Protein AF-A0A9E2Z3X5-F1 (afdb_monomer_lite)

Sequence (100 aa):
MDVGAKGIAKLEATSSRQSMRAFLSALANAGDFATIPDMVSLDYELAACLAEADSGPALQFQSVKGHADGFAMPVVGNLLNSLSRIALGMGSTTRETQAA

Secondary structure (DSSP, 8-state):
--HHHHHHHHHHHHHHHT-HHHHHHHHHHTT-EEEEEEEEETTTHHHHHHHHHTTS-EEEEEEEE--TTS----EEE-SSSSHHHHHHHTTS-HHHHHT-

Radius of gyration: 17.19 Å; chains: 1; bounding box: 43×42×36 Å

pLDDT: mean 86.15, std 15.68, range [42.38, 98.19]

Foldseek 3Di:
DCPPVVVVVVVVVVCLLPDPVNLQVVLVVVVQEDEDADEAEPPCRVVVVQVVCQQGHWYWYQHYPDDPVPDGDIDIDPQPNDLQSVQVNNVHGSVVSVVD

Structure (mmCIF, N/CA/C/O backbone):
data_AF-A0A9E2Z3X5-F1
#
_entry.id   AF-A0A9E2Z3X5-F1
#
loop_
_atom_site.group_PDB
_atom_site.id
_atom_site.type_symbol
_atom_site.label_atom_id
_atom_site.label_alt_id
_atom_site.label_comp_id
_atom_site.label_asym_id
_atom_site.label_entity_id
_atom_site.label_seq_id
_atom_site.pdbx_PDB_ins_code
_atom_site.Cartn_x
_atom_site.Cartn_y
_atom_site.Cartn_z
_atom_site.occupancy
_atom_site.B_iso_or_equiv
_atom_site.auth_seq_id
_atom_site.auth_comp_id
_atom_site.auth_asym_id
_atom_site.auth_atom_id
_atom_site.pdbx_PDB_model_num
ATOM 1 N N . MET A 1 1 ? -31.102 31.482 13.115 1.00 42.38 1 MET A N 1
ATOM 2 C CA . MET A 1 1 ? -30.522 31.238 11.779 1.00 42.38 1 MET A CA 1
ATOM 3 C C . MET A 1 1 ? -29.244 30.442 11.991 1.00 42.38 1 MET A C 1
ATOM 5 O O . MET A 1 1 ? -28.245 31.038 12.342 1.00 42.38 1 MET A O 1
ATOM 9 N N . ASP A 1 2 ? -29.304 29.112 11.891 1.00 53.56 2 ASP A N 1
ATOM 10 C CA . ASP A 1 2 ? -28.160 28.209 12.163 1.00 53.56 2 ASP A CA 1
ATOM 11 C C . ASP A 1 2 ? -28.108 27.050 11.141 1.00 53.56 2 ASP A C 1
ATOM 13 O O . ASP A 1 2 ? -27.658 25.941 11.403 1.00 53.56 2 ASP A O 1
ATOM 17 N N . VAL A 1 3 ? -28.665 27.283 9.949 1.00 52.78 3 VAL A N 1
ATOM 18 C CA . VAL A 1 3 ? -28.787 26.255 8.900 1.00 52.78 3 VAL A CA 1
ATOM 19 C C . VAL A 1 3 ? -27.499 26.162 8.065 1.00 52.78 3 VAL A C 1
ATOM 21 O O . VAL A 1 3 ? -27.186 25.102 7.533 1.00 52.78 3 VAL A O 1
ATOM 24 N N . GLY A 1 4 ? -26.699 27.237 8.019 1.00 47.81 4 GLY A N 1
ATOM 25 C CA . GLY A 1 4 ? -25.450 27.299 7.252 1.00 47.81 4 GLY A CA 1
ATOM 26 C C . GLY A 1 4 ? -24.316 26.462 7.851 1.00 47.81 4 GLY A C 1
ATOM 27 O O . GLY A 1 4 ? -23.758 25.616 7.161 1.00 47.81 4 GLY A O 1
ATOM 28 N N . ALA A 1 5 ? -24.019 26.626 9.145 1.00 50.66 5 ALA A N 1
ATOM 29 C CA . ALA A 1 5 ? -22.875 25.984 9.808 1.00 50.66 5 ALA A CA 1
ATOM 30 C C . ALA A 1 5 ? -22.953 24.445 9.832 1.00 50.66 5 ALA A C 1
ATOM 32 O O . ALA A 1 5 ? -21.944 23.755 9.680 1.00 50.66 5 ALA A O 1
ATOM 33 N N . LYS A 1 6 ? -24.164 23.886 9.948 1.00 50.41 6 LYS A N 1
ATOM 34 C CA . LYS A 1 6 ? -24.373 22.430 9.911 1.00 50.41 6 LYS A CA 1
ATOM 35 C C . LYS A 1 6 ? -24.217 21.837 8.507 1.00 50.41 6 LYS A C 1
ATOM 37 O O . LYS A 1 6 ? -23.808 20.685 8.388 1.00 50.41 6 LYS A O 1
ATOM 42 N N . GLY A 1 7 ? -24.512 22.605 7.454 1.00 50.31 7 GLY A N 1
ATOM 43 C CA . GLY A 1 7 ? -24.367 22.170 6.060 1.00 50.31 7 GLY A CA 1
ATOM 44 C C . GLY A 1 7 ? -22.904 22.010 5.645 1.00 50.31 7 GLY A C 1
ATOM 45 O O . GLY A 1 7 ? -22.527 20.964 5.122 1.00 50.31 7 GLY A O 1
ATOM 46 N N . ILE A 1 8 ? -22.069 23.001 5.963 1.00 57.41 8 ILE A N 1
ATOM 47 C CA . ILE A 1 8 ? -20.620 22.968 5.698 1.00 57.41 8 ILE A CA 1
ATOM 48 C C . ILE A 1 8 ? -19.911 21.884 6.515 1.00 57.41 8 ILE A C 1
ATOM 50 O O . ILE A 1 8 ? -19.169 21.094 5.944 1.00 57.41 8 ILE A O 1
ATOM 54 N N . ALA A 1 9 ? -20.204 21.746 7.812 1.00 56.34 9 ALA A N 1
ATOM 55 C CA . ALA A 1 9 ? -19.614 20.679 8.627 1.00 56.34 9 ALA A CA 1
ATOM 56 C C . ALA A 1 9 ? -19.985 19.268 8.126 1.00 56.34 9 ALA A C 1
ATOM 58 O O . ALA A 1 9 ? -19.169 18.348 8.169 1.00 56.34 9 ALA A O 1
ATOM 59 N N . LYS A 1 10 ? -21.211 19.089 7.614 1.00 49.69 10 LYS A N 1
ATOM 60 C CA . LYS A 1 10 ? -21.656 17.823 7.018 1.00 49.69 10 LYS A CA 1
ATOM 61 C C . LYS A 1 10 ? -20.974 17.549 5.675 1.00 49.69 10 LYS A C 1
ATOM 63 O O . LYS A 1 10 ? -20.617 16.403 5.421 1.00 49.69 10 LYS A O 1
ATOM 68 N N . LEU A 1 11 ? -20.766 18.567 4.841 1.00 53.38 11 LEU A N 1
ATOM 69 C CA . LEU A 1 11 ? -20.025 18.452 3.579 1.00 53.38 11 LEU A CA 1
ATOM 70 C C . LEU A 1 11 ? -18.544 18.123 3.815 1.00 53.38 11 LEU A C 1
ATOM 72 O O . LEU A 1 11 ? -18.039 17.196 3.193 1.00 53.38 11 LEU A O 1
ATOM 76 N N . GLU A 1 12 ? -17.889 18.781 4.773 1.00 55.50 12 GLU A N 1
ATOM 77 C CA . GLU A 1 12 ? -16.501 18.499 5.174 1.00 55.50 12 GLU A CA 1
ATOM 78 C C . GLU A 1 12 ? -16.346 17.081 5.754 1.00 55.50 12 GLU A C 1
ATOM 80 O O . GLU A 1 12 ? -15.445 16.336 5.371 1.00 55.50 12 GLU A O 1
ATOM 85 N N . ALA A 1 13 ? -17.272 16.649 6.618 1.00 52.09 13 ALA A N 1
ATOM 86 C CA . ALA A 1 13 ? -17.264 15.297 7.184 1.00 52.09 13 ALA A CA 1
ATOM 87 C C . ALA A 1 13 ? -17.608 14.200 6.156 1.00 52.09 13 ALA A C 1
ATOM 89 O O . ALA A 1 13 ? -17.170 13.060 6.300 1.00 52.09 13 ALA A O 1
ATOM 90 N N . THR A 1 14 ? -18.398 14.513 5.124 1.00 51.31 14 THR A N 1
ATOM 91 C CA . THR A 1 14 ? -18.695 13.572 4.027 1.00 51.31 14 THR A CA 1
ATOM 92 C C . THR A 1 14 ? -17.527 13.515 3.042 1.00 51.31 14 THR A C 1
ATOM 94 O O . THR A 1 14 ? -17.142 12.429 2.620 1.00 51.31 14 THR A O 1
ATOM 97 N N . SER A 1 15 ? -16.901 14.664 2.763 1.00 58.12 15 SER A N 1
ATOM 98 C CA . SER A 1 15 ? -15.657 14.784 1.996 1.00 58.12 15 SER A CA 1
ATOM 99 C C . SER A 1 15 ? -14.523 13.995 2.650 1.00 58.12 15 SER A C 1
ATOM 101 O O . SER A 1 15 ? -13.784 13.316 1.950 1.00 58.12 15 SER A O 1
ATOM 103 N N . SER A 1 16 ? -14.417 13.983 3.984 1.00 67.31 16 SER A N 1
ATOM 104 C CA . SER A 1 16 ? -13.406 13.164 4.664 1.00 67.31 16 SER A CA 1
ATOM 105 C C . SER A 1 16 ? -13.729 11.665 4.647 1.00 67.31 16 SER A C 1
ATOM 107 O O . SER A 1 16 ? -12.823 10.868 4.430 1.00 67.31 16 SER A O 1
ATOM 109 N N . ARG A 1 17 ? -14.995 11.251 4.810 1.00 67.56 17 ARG A N 1
ATOM 110 C CA . ARG A 1 17 ? -15.369 9.819 4.777 1.00 67.56 17 ARG A CA 1
ATOM 111 C C . ARG A 1 17 ? -15.342 9.205 3.378 1.00 67.56 17 ARG A C 1
ATOM 113 O O . ARG A 1 17 ? -15.039 8.028 3.248 1.00 67.56 17 ARG A O 1
ATOM 120 N N . GLN A 1 18 ? -15.656 9.977 2.339 1.00 82.75 18 GLN A N 1
ATOM 121 C CA . GLN A 1 18 ? -15.679 9.527 0.941 1.00 82.75 18 GLN A CA 1
ATOM 122 C C . GLN A 1 18 ? -14.463 10.048 0.164 1.00 82.75 18 GLN A C 1
ATOM 124 O O . GLN A 1 18 ? -14.573 10.486 -0.980 1.00 82.75 18 GLN A O 1
ATOM 129 N N . SER A 1 19 ? -13.288 10.026 0.792 1.00 87.44 19 SER A N 1
ATOM 130 C CA . SER A 1 19 ? -12.046 10.490 0.179 1.00 87.44 19 SER A CA 1
ATOM 131 C C . SER A 1 19 ? -10.987 9.406 0.205 1.00 87.44 19 SER A C 1
ATOM 133 O O . SER A 1 19 ? -10.568 8.948 1.266 1.00 87.44 19 SER A O 1
ATOM 135 N N . MET A 1 20 ? -10.475 9.077 -0.984 1.00 89.50 20 MET A N 1
ATOM 136 C CA . MET A 1 20 ? -9.308 8.207 -1.117 1.00 89.50 20 MET A CA 1
ATOM 137 C C . MET A 1 20 ? -8.112 8.773 -0.342 1.00 89.50 20 MET A C 1
ATOM 139 O O . MET A 1 20 ? -7.420 8.034 0.341 1.00 89.50 20 MET A O 1
ATOM 143 N N . ARG A 1 21 ? -7.900 10.097 -0.364 1.00 90.56 21 ARG A N 1
ATOM 144 C CA . ARG A 1 21 ? -6.801 10.723 0.392 1.00 90.56 21 ARG A CA 1
ATOM 145 C C . ARG A 1 21 ? -6.951 10.510 1.895 1.00 90.56 21 ARG A C 1
ATOM 147 O O . ARG A 1 21 ? -5.970 10.199 2.556 1.00 90.56 21 ARG A O 1
ATOM 154 N N . ALA A 1 22 ? -8.167 10.644 2.420 1.00 91.06 22 ALA A N 1
ATOM 155 C CA . ALA A 1 22 ? -8.428 10.419 3.837 1.00 91.06 22 ALA A CA 1
ATOM 156 C C . ALA A 1 22 ? -8.235 8.945 4.225 1.00 91.06 22 ALA A C 1
ATOM 158 O O . ALA A 1 22 ? -7.653 8.669 5.271 1.00 91.06 22 ALA A O 1
ATOM 159 N N . PHE A 1 23 ? -8.645 8.009 3.362 1.00 93.25 23 PHE A N 1
ATOM 160 C CA . PHE A 1 23 ? -8.384 6.583 3.556 1.00 93.25 23 PHE A CA 1
ATOM 161 C C . PHE A 1 23 ? -6.881 6.272 3.584 1.00 93.25 23 PHE A C 1
ATOM 163 O O . PHE A 1 23 ? -6.408 5.639 4.523 1.00 93.25 23 PHE A O 1
ATOM 170 N N . LEU A 1 24 ? -6.104 6.795 2.629 1.00 94.25 24 LEU A N 1
ATOM 171 C CA . LEU A 1 24 ? -4.644 6.635 2.619 1.00 94.25 24 LEU A CA 1
ATOM 172 C C . LEU A 1 24 ? -3.987 7.239 3.872 1.00 94.25 24 LEU A C 1
ATOM 174 O O . LEU A 1 24 ? -3.097 6.625 4.452 1.00 94.25 24 LEU A O 1
ATOM 178 N N . SER A 1 25 ? -4.450 8.405 4.342 1.00 93.19 25 SER A N 1
ATOM 179 C CA . SER A 1 25 ? -3.980 8.983 5.609 1.00 93.19 25 SER A CA 1
ATOM 180 C C . SER A 1 25 ? -4.312 8.101 6.815 1.00 93.19 25 SER A C 1
ATOM 182 O O . SER A 1 25 ? -3.492 7.984 7.721 1.00 93.19 25 SER A O 1
ATOM 184 N N . ALA A 1 26 ? -5.484 7.459 6.838 1.00 92.88 26 ALA A N 1
ATOM 185 C CA . ALA A 1 26 ? -5.843 6.518 7.896 1.00 92.88 26 ALA A CA 1
ATOM 186 C C . ALA A 1 26 ? -4.924 5.284 7.897 1.00 92.88 26 ALA A C 1
ATOM 188 O O . ALA A 1 26 ? -4.463 4.885 8.965 1.00 92.88 26 ALA A O 1
ATOM 189 N N . LEU A 1 27 ? -4.595 4.736 6.721 1.00 95.00 27 LEU A N 1
ATOM 190 C CA . LEU A 1 27 ? -3.626 3.640 6.592 1.00 95.00 27 LEU A CA 1
ATOM 191 C C . LEU A 1 27 ? -2.226 4.058 7.061 1.00 95.00 27 LEU A C 1
ATOM 193 O O . LEU A 1 27 ? -1.593 3.330 7.820 1.00 95.00 27 LEU A O 1
ATOM 197 N N . ALA A 1 28 ? -1.767 5.256 6.685 1.00 94.88 28 ALA A N 1
ATOM 198 C CA . ALA A 1 28 ? -0.481 5.794 7.132 1.00 94.88 28 ALA A CA 1
ATOM 199 C C . ALA A 1 28 ? -0.412 5.958 8.655 1.00 94.88 28 ALA A C 1
ATOM 201 O O . ALA A 1 28 ? 0.558 5.529 9.276 1.00 94.88 28 ALA A O 1
ATOM 202 N N . ASN A 1 29 ? -1.464 6.500 9.272 1.00 93.12 29 ASN A N 1
ATOM 203 C CA . ASN A 1 29 ? -1.546 6.637 10.728 1.00 93.12 29 ASN A CA 1
ATOM 204 C C . ASN A 1 29 ? -1.562 5.280 11.452 1.00 93.12 29 ASN A C 1
ATOM 206 O O . ASN A 1 29 ? -1.128 5.198 12.599 1.00 93.12 29 ASN A O 1
ATOM 210 N N . ALA A 1 30 ? -2.055 4.228 10.796 1.00 91.50 30 ALA A N 1
ATOM 211 C CA . ALA A 1 30 ? -2.057 2.862 11.312 1.00 91.50 30 ALA A CA 1
ATOM 212 C C . ALA A 1 30 ? -0.740 2.100 11.056 1.00 91.50 30 ALA A C 1
ATOM 214 O O . ALA A 1 30 ? -0.601 0.970 11.518 1.00 91.50 30 ALA A O 1
ATOM 215 N N . GLY A 1 31 ? 0.216 2.688 10.325 1.00 94.69 31 GLY A N 1
ATOM 216 C CA . GLY A 1 31 ? 1.444 2.009 9.899 1.00 94.69 31 GLY A CA 1
ATOM 217 C C . GLY A 1 31 ? 1.240 0.979 8.779 1.00 94.69 31 GLY A C 1
ATOM 218 O O . GLY A 1 31 ? 2.144 0.195 8.513 1.00 94.69 31 GLY A O 1
ATOM 219 N N . ASP A 1 32 ? 0.081 0.986 8.113 1.00 96.06 32 ASP A N 1
ATOM 220 C CA . ASP A 1 32 ? -0.312 0.036 7.056 1.00 96.06 32 ASP A CA 1
ATOM 221 C C . ASP A 1 32 ? -0.195 0.654 5.646 1.00 96.06 32 ASP A C 1
ATOM 223 O O . ASP A 1 32 ? -0.894 0.282 4.702 1.00 96.06 32 ASP A O 1
ATOM 227 N N . PHE A 1 33 ? 0.676 1.655 5.502 1.00 97.25 33 PHE A N 1
ATOM 228 C CA . PHE A 1 33 ? 0.952 2.356 4.250 1.00 97.25 33 PHE A CA 1
ATOM 229 C C . PHE A 1 33 ? 2.448 2.631 4.124 1.00 97.25 33 PHE A C 1
ATOM 231 O O . PHE A 1 33 ? 3.053 3.216 5.024 1.00 97.25 33 PHE A O 1
ATOM 238 N N . ALA A 1 34 ? 3.035 2.226 3.003 1.00 97.50 34 ALA A N 1
ATOM 239 C CA . ALA A 1 34 ? 4.446 2.396 2.704 1.00 97.50 34 ALA A CA 1
ATOM 240 C C . ALA A 1 34 ? 4.642 3.118 1.369 1.00 97.50 34 ALA A C 1
ATOM 242 O O . ALA A 1 34 ? 3.912 2.911 0.398 1.00 97.50 34 ALA A O 1
ATOM 243 N N . THR A 1 35 ? 5.673 3.952 1.323 1.00 97.44 35 THR A N 1
ATOM 244 C CA . THR A 1 35 ? 6.033 4.738 0.144 1.00 97.44 35 THR A CA 1
ATOM 245 C C . THR A 1 35 ? 7.255 4.132 -0.526 1.00 97.44 35 THR A C 1
ATOM 247 O O . THR A 1 35 ? 8.267 3.902 0.132 1.00 97.44 35 THR A O 1
ATOM 250 N N . ILE A 1 36 ? 7.174 3.941 -1.840 1.00 97.12 36 ILE A N 1
ATOM 251 C CA . ILE A 1 36 ? 8.266 3.503 -2.706 1.00 97.12 36 ILE A CA 1
ATOM 252 C C . ILE A 1 36 ? 8.716 4.719 -3.535 1.00 97.12 36 ILE A C 1
ATOM 254 O O . ILE A 1 36 ? 7.997 5.131 -4.456 1.00 97.12 36 ILE A O 1
ATOM 258 N N . PRO A 1 37 ? 9.848 5.356 -3.171 1.00 95.56 37 PRO A N 1
ATOM 259 C CA . PRO A 1 37 ? 10.343 6.550 -3.858 1.00 95.56 37 PRO A CA 1
ATOM 260 C C . PRO A 1 37 ? 11.084 6.219 -5.160 1.00 95.56 37 PRO A C 1
ATOM 262 O O . PRO A 1 37 ? 11.196 7.079 -6.034 1.00 95.56 37 PRO A O 1
ATOM 265 N N . ASP A 1 38 ? 11.586 4.991 -5.284 1.00 95.25 38 ASP A N 1
ATOM 266 C CA . ASP A 1 38 ? 12.325 4.538 -6.455 1.00 95.25 38 ASP A CA 1
ATOM 267 C C . ASP A 1 38 ? 11.422 4.468 -7.693 1.00 95.25 38 ASP A C 1
ATOM 269 O O . ASP A 1 38 ? 10.203 4.296 -7.603 1.00 95.25 38 ASP A O 1
ATOM 273 N N . MET A 1 39 ? 12.026 4.632 -8.871 1.00 94.94 39 MET A N 1
ATOM 274 C CA . MET A 1 39 ? 11.306 4.518 -10.136 1.00 94.94 39 MET A CA 1
ATOM 275 C C . MET A 1 39 ? 10.976 3.055 -10.422 1.00 94.94 39 MET A C 1
ATOM 277 O O . MET A 1 39 ? 11.886 2.239 -10.511 1.00 94.94 39 MET A O 1
ATOM 281 N N . VAL A 1 40 ? 9.694 2.763 -10.641 1.00 95.94 40 VAL A N 1
ATOM 282 C CA . VAL A 1 40 ? 9.188 1.415 -10.939 1.00 95.94 40 VAL A CA 1
ATOM 283 C C . VAL A 1 40 ? 8.544 1.378 -12.326 1.00 95.94 40 VAL A C 1
ATOM 285 O O . VAL A 1 40 ? 7.912 2.340 -12.763 1.00 95.94 40 VAL A O 1
ATOM 288 N N . SER A 1 41 ? 8.700 0.275 -13.048 1.00 95.19 41 SER A N 1
ATOM 289 C CA . SER A 1 41 ? 8.108 0.054 -14.367 1.00 95.19 41 SER A CA 1
ATOM 290 C C . SER A 1 41 ? 6.680 -0.504 -14.298 1.00 95.19 41 SER A C 1
ATOM 292 O O . SER A 1 41 ? 6.376 -1.384 -13.489 1.00 95.19 41 SER A O 1
ATOM 294 N N . LEU A 1 42 ? 5.805 -0.060 -15.208 1.00 94.69 42 LEU A N 1
ATOM 295 C CA . LEU A 1 42 ? 4.526 -0.738 -15.475 1.00 94.69 42 LEU A CA 1
ATOM 296 C C . LEU A 1 42 ? 4.710 -2.098 -16.164 1.00 94.69 42 LEU A C 1
ATOM 298 O O . LEU A 1 42 ? 3.811 -2.936 -16.097 1.00 94.69 42 LEU A O 1
ATOM 302 N N . ASP A 1 43 ? 5.870 -2.340 -16.780 1.00 95.31 43 ASP A N 1
ATOM 303 C CA . ASP A 1 43 ? 6.211 -3.626 -17.388 1.00 95.31 43 ASP A CA 1
ATOM 304 C C . ASP A 1 43 ? 6.560 -4.644 -16.294 1.00 95.31 43 ASP A C 1
ATOM 306 O O . ASP A 1 43 ? 7.727 -4.896 -15.995 1.00 95.31 43 ASP A O 1
ATOM 310 N N . TYR A 1 44 ? 5.518 -5.212 -15.686 1.00 97.12 44 TYR A N 1
ATOM 311 C CA . TYR A 1 44 ? 5.532 -6.281 -14.677 1.00 97.12 44 TYR A CA 1
ATOM 312 C C . TYR A 1 44 ? 6.172 -5.956 -13.324 1.00 97.12 44 TYR A C 1
ATOM 314 O O . TYR A 1 44 ? 5.805 -6.593 -12.342 1.00 97.12 44 TYR A O 1
ATOM 322 N N . GLU A 1 45 ? 7.068 -4.977 -13.224 1.00 97.69 45 GLU A N 1
ATOM 323 C CA . GLU A 1 45 ? 7.762 -4.651 -11.973 1.00 97.69 45 GLU A CA 1
ATOM 324 C C . GLU A 1 45 ? 6.786 -4.191 -10.885 1.00 97.69 45 GLU A C 1
ATOM 326 O O . GLU A 1 45 ? 6.764 -4.761 -9.798 1.00 97.69 45 GLU A O 1
ATOM 331 N N . LEU A 1 46 ? 5.892 -3.246 -11.200 1.00 97.31 46 LEU A N 1
ATOM 332 C CA . LEU A 1 46 ? 4.862 -2.792 -10.260 1.00 97.31 46 LEU A CA 1
ATOM 333 C C . LEU A 1 46 ? 3.966 -3.946 -9.789 1.00 97.31 46 LEU A C 1
ATOM 335 O O . LEU A 1 46 ? 3.654 -4.050 -8.603 1.00 97.31 46 LEU A O 1
ATOM 339 N N . ALA A 1 47 ? 3.566 -4.828 -10.707 1.00 97.06 47 ALA A N 1
ATOM 340 C CA . ALA A 1 47 ? 2.766 -6.003 -10.376 1.00 97.06 47 ALA A CA 1
ATOM 341 C C . ALA A 1 47 ? 3.542 -6.992 -9.491 1.00 97.06 47 ALA A C 1
ATOM 343 O O . ALA A 1 47 ? 2.969 -7.531 -8.548 1.00 97.06 47 ALA A O 1
ATOM 344 N N . ALA A 1 48 ? 4.836 -7.191 -9.746 1.00 98.12 48 ALA A N 1
ATOM 345 C CA . ALA A 1 48 ? 5.701 -8.024 -8.919 1.00 98.12 48 ALA A CA 1
ATOM 346 C C . ALA A 1 48 ? 5.860 -7.442 -7.507 1.00 98.12 48 ALA A C 1
ATOM 348 O O . ALA A 1 48 ? 5.723 -8.181 -6.539 1.00 98.12 48 ALA A O 1
ATOM 349 N N . CYS A 1 49 ? 6.043 -6.123 -7.369 1.00 97.75 49 CYS A N 1
ATOM 350 C CA . CYS A 1 49 ? 6.056 -5.460 -6.062 1.00 97.75 49 CYS A CA 1
ATOM 351 C C . CYS A 1 49 ? 4.745 -5.676 -5.296 1.00 97.75 49 CYS A C 1
ATOM 353 O O . CYS A 1 49 ? 4.769 -5.927 -4.095 1.00 97.75 49 CYS A O 1
ATOM 355 N N . LEU A 1 50 ? 3.596 -5.583 -5.976 1.00 97.69 50 LEU A N 1
ATOM 356 C CA . LEU A 1 50 ? 2.293 -5.834 -5.354 1.00 97.69 50 LEU A CA 1
ATOM 357 C C . LEU A 1 50 ? 2.098 -7.303 -4.966 1.00 97.69 50 LEU A C 1
ATOM 359 O O . LEU A 1 50 ? 1.485 -7.569 -3.937 1.00 97.69 50 LEU A O 1
ATOM 363 N N . ALA A 1 51 ? 2.609 -8.241 -5.764 1.00 97.44 51 ALA A N 1
ATOM 364 C CA . ALA A 1 51 ? 2.554 -9.663 -5.445 1.00 97.44 51 ALA A CA 1
ATOM 365 C C . ALA A 1 51 ? 3.437 -9.999 -4.235 1.00 97.44 51 ALA A C 1
ATOM 367 O O . ALA A 1 51 ? 2.989 -10.695 -3.331 1.00 97.44 51 ALA A O 1
ATOM 368 N N . GLU A 1 52 ? 4.655 -9.453 -4.191 1.00 97.06 52 GLU A N 1
ATOM 369 C CA . GLU A 1 52 ? 5.589 -9.614 -3.070 1.00 97.06 52 GLU A CA 1
ATOM 370 C C . GLU A 1 52 ? 5.049 -8.989 -1.781 1.00 97.06 52 GLU A C 1
ATOM 372 O O . GLU A 1 52 ? 5.264 -9.513 -0.691 1.00 97.06 52 GLU A O 1
ATOM 377 N N . ALA A 1 53 ? 4.312 -7.880 -1.894 1.00 96.19 53 ALA A N 1
ATOM 378 C CA . ALA A 1 53 ? 3.680 -7.261 -0.742 1.00 96.19 53 ALA A CA 1
ATOM 379 C C . ALA A 1 53 ? 2.684 -8.203 -0.052 1.00 96.19 53 ALA A C 1
ATOM 381 O O . ALA A 1 53 ? 2.525 -8.070 1.155 1.00 96.19 53 ALA A O 1
ATOM 382 N N . ASP A 1 54 ? 2.033 -9.122 -0.781 1.00 94.69 54 ASP A N 1
ATOM 383 C CA . ASP A 1 54 ? 1.041 -10.081 -0.275 1.00 94.69 54 ASP A CA 1
ATOM 384 C C . ASP A 1 54 ? 0.094 -9.435 0.764 1.00 94.69 54 ASP A C 1
ATOM 386 O O . ASP A 1 54 ? -0.623 -8.479 0.455 1.00 94.69 54 ASP A O 1
ATOM 390 N N . SER A 1 55 ? 0.136 -9.895 2.017 1.00 93.12 55 SER A N 1
ATOM 391 C CA . SER A 1 55 ? -0.672 -9.416 3.143 1.00 93.12 55 SER A CA 1
ATOM 392 C C . SER A 1 55 ? -0.114 -8.150 3.823 1.00 93.12 55 SER A C 1
ATOM 394 O O . SER A 1 55 ? -0.697 -7.647 4.785 1.00 93.12 55 SER A O 1
ATOM 396 N N . GLY A 1 56 ? 1.018 -7.637 3.344 1.00 95.06 56 GLY A N 1
ATOM 397 C CA . GLY A 1 56 ? 1.737 -6.449 3.806 1.00 95.06 56 GLY A CA 1
ATOM 398 C C . GLY A 1 56 ? 1.053 -5.121 3.449 1.00 95.06 56 GLY A C 1
ATOM 399 O O . GLY A 1 56 ? -0.099 -5.115 3.010 1.00 95.06 56 GLY A O 1
ATOM 400 N N . PRO A 1 57 ? 1.717 -3.971 3.655 1.00 97.12 57 PRO A N 1
ATOM 401 C CA . PRO A 1 57 ? 1.071 -2.658 3.647 1.00 97.12 57 PRO A CA 1
ATOM 402 C C . PRO A 1 57 ? 0.534 -2.244 2.275 1.00 97.12 57 PRO A C 1
ATOM 404 O O . PRO A 1 57 ? 0.892 -2.805 1.235 1.00 97.12 57 PRO A O 1
ATOM 407 N N . ALA A 1 58 ? -0.332 -1.231 2.263 1.00 97.88 58 ALA A N 1
ATOM 408 C CA . ALA A 1 58 ? -0.671 -0.523 1.037 1.00 97.88 58 ALA A CA 1
ATOM 409 C C . ALA A 1 58 ? 0.575 0.204 0.513 1.00 97.88 58 ALA A C 1
ATOM 411 O O . ALA A 1 58 ? 1.312 0.809 1.290 1.00 97.88 58 ALA A O 1
ATOM 412 N N . LEU A 1 59 ? 0.816 0.148 -0.795 1.00 98.19 59 LEU A N 1
ATOM 413 C CA . LEU A 1 59 ? 2.022 0.711 -1.404 1.00 98.19 59 LEU A CA 1
ATOM 414 C C . LEU A 1 59 ? 1.686 1.947 -2.231 1.00 98.19 59 LEU A C 1
ATOM 416 O O . LEU A 1 59 ? 0.752 1.917 -3.032 1.00 98.19 59 LEU A O 1
ATOM 420 N N . GLN A 1 60 ? 2.479 3.006 -2.075 1.00 97.88 60 GLN A N 1
ATOM 421 C CA . GLN A 1 60 ? 2.482 4.175 -2.948 1.00 97.88 60 GLN A CA 1
ATOM 422 C C . GLN A 1 60 ? 3.771 4.236 -3.759 1.00 97.88 60 GLN A C 1
ATOM 424 O O . GLN A 1 60 ? 4.834 4.533 -3.223 1.00 97.88 60 GLN A O 1
ATOM 429 N N . PHE A 1 61 ? 3.652 4.047 -5.065 1.00 97.56 61 PHE A N 1
ATOM 430 C CA . PHE A 1 61 ? 4.729 4.221 -6.031 1.00 97.56 61 PHE A CA 1
ATOM 431 C C . PHE A 1 61 ? 4.719 5.668 -6.518 1.00 97.56 61 PHE A C 1
ATOM 433 O O . PHE A 1 61 ? 3.788 6.088 -7.208 1.00 97.56 61 PHE A O 1
ATOM 440 N N . GLN A 1 62 ? 5.722 6.457 -6.126 1.00 95.19 62 GLN A N 1
ATOM 441 C CA . GLN A 1 62 ? 5.756 7.889 -6.450 1.00 95.19 62 GLN A CA 1
ATOM 442 C C . GLN A 1 62 ? 6.189 8.168 -7.890 1.00 95.19 62 GLN A C 1
ATOM 444 O O . GLN A 1 62 ? 5.757 9.158 -8.478 1.00 95.19 62 GLN A O 1
ATOM 449 N N . SER A 1 63 ? 7.031 7.298 -8.449 1.00 93.38 63 SER A N 1
ATOM 450 C CA . SER A 1 63 ? 7.604 7.447 -9.782 1.00 93.38 63 SER A CA 1
ATOM 451 C C . SER A 1 63 ? 7.385 6.165 -10.572 1.00 93.38 63 SER A C 1
ATOM 453 O O . SER A 1 63 ? 7.955 5.124 -10.254 1.00 93.38 63 SER A O 1
ATOM 455 N N . VAL A 1 64 ? 6.527 6.232 -11.590 1.00 94.56 64 VAL A N 1
ATOM 456 C CA . VAL A 1 64 ? 6.160 5.065 -12.394 1.00 94.56 64 VAL A CA 1
ATOM 457 C C . VAL A 1 64 ? 6.417 5.337 -13.876 1.00 94.56 64 VAL A C 1
ATOM 459 O O . VAL A 1 64 ? 5.858 6.262 -14.476 1.00 94.56 64 VAL A O 1
ATOM 462 N N . LYS A 1 65 ? 7.287 4.520 -14.470 1.00 93.88 65 LYS A N 1
ATOM 463 C CA . LYS A 1 65 ? 7.651 4.549 -15.890 1.00 93.88 65 LYS A CA 1
ATOM 464 C C . LYS A 1 65 ? 6.668 3.705 -16.707 1.00 93.88 65 LYS A C 1
ATOM 466 O O . LYS A 1 65 ? 6.260 2.635 -16.273 1.00 93.88 65 LYS A O 1
ATOM 471 N N . GLY A 1 66 ? 6.353 4.158 -17.923 1.00 90.62 66 GLY A N 1
ATOM 472 C CA . GLY A 1 66 ? 5.536 3.404 -18.888 1.00 90.62 66 GLY A CA 1
ATOM 473 C C . GLY A 1 66 ? 4.151 3.996 -19.160 1.00 90.62 66 GLY A C 1
ATOM 474 O O . GLY A 1 66 ? 3.363 3.396 -19.882 1.00 90.62 66 GLY A O 1
ATOM 475 N N . HIS A 1 67 ? 3.842 5.174 -18.612 1.00 86.94 67 HIS A N 1
ATOM 476 C CA . HIS A 1 67 ? 2.620 5.905 -18.946 1.00 86.94 67 HIS A CA 1
ATOM 477 C C . HIS A 1 67 ? 2.618 6.339 -20.422 1.00 86.94 67 HIS A C 1
ATOM 479 O O . HIS A 1 67 ? 3.594 6.930 -20.888 1.00 86.94 67 HIS A O 1
ATOM 485 N N . ALA A 1 68 ? 1.513 6.088 -21.135 1.00 81.62 68 ALA A N 1
ATOM 486 C CA . ALA A 1 68 ? 1.382 6.350 -22.575 1.00 81.62 68 ALA A CA 1
ATOM 487 C C . ALA A 1 68 ? 1.616 7.824 -22.955 1.00 81.62 68 ALA A C 1
ATOM 489 O O . ALA A 1 68 ? 2.233 8.108 -23.978 1.00 81.62 68 ALA A O 1
ATOM 490 N N . ASP A 1 69 ? 1.200 8.749 -22.087 1.00 82.38 69 ASP A N 1
ATOM 491 C CA . ASP A 1 69 ? 1.248 10.191 -22.353 1.00 82.38 69 ASP A CA 1
ATOM 492 C C . ASP A 1 69 ? 2.476 10.875 -21.722 1.00 82.38 69 ASP A C 1
ATOM 494 O O . ASP A 1 69 ? 2.537 12.099 -21.619 1.00 82.38 69 ASP A O 1
ATOM 498 N N . GLY A 1 70 ? 3.445 10.095 -21.222 1.00 72.12 70 GLY A N 1
ATOM 499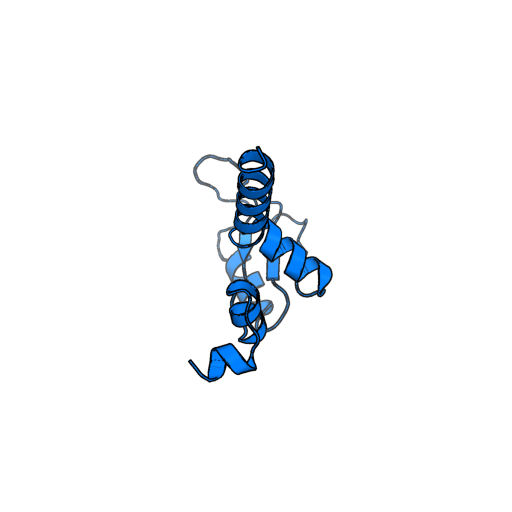 C CA . GLY A 1 70 ? 4.642 10.604 -20.538 1.00 72.12 70 GLY A CA 1
ATOM 500 C C . GLY A 1 70 ? 4.381 11.253 -19.171 1.00 72.12 70 GLY A C 1
ATOM 501 O O . GLY A 1 70 ? 5.328 11.638 -18.485 1.00 72.12 70 GLY A O 1
ATOM 502 N N . PHE A 1 71 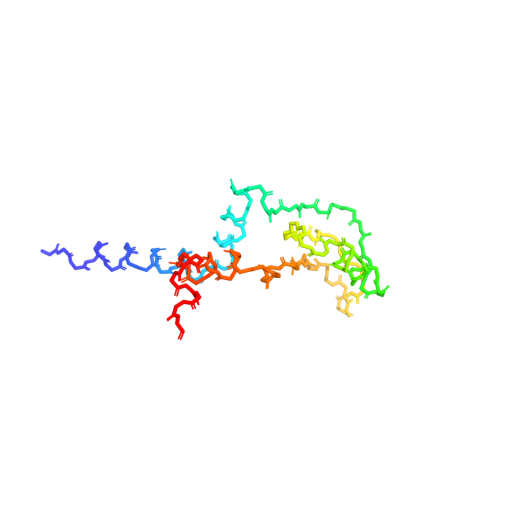? 3.121 1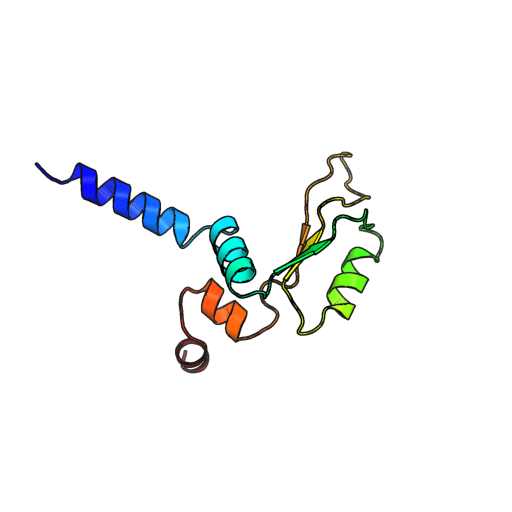1.355 -18.743 1.00 74.31 71 PHE A N 1
ATOM 503 C CA . PHE A 1 71 ? 2.745 11.882 -17.435 1.00 74.31 71 PHE A CA 1
ATOM 504 C C . PHE A 1 71 ? 3.004 10.838 -16.345 1.00 74.31 71 PHE A C 1
ATOM 506 O O . PHE A 1 71 ? 2.334 9.810 -16.289 1.00 74.31 71 PHE A O 1
ATOM 513 N N . ALA A 1 72 ? 3.967 11.102 -15.462 1.00 78.25 72 ALA A N 1
ATOM 514 C CA . ALA A 1 72 ? 4.237 10.248 -14.310 1.00 78.25 72 ALA A CA 1
ATOM 515 C C . ALA A 1 72 ? 3.190 10.505 -13.216 1.00 78.25 72 ALA A C 1
ATOM 517 O O . ALA A 1 72 ? 3.310 11.452 -12.437 1.00 78.25 72 ALA A O 1
ATOM 518 N N . MET A 1 73 ? 2.141 9.681 -13.172 1.00 88.25 73 MET A N 1
ATOM 519 C CA . MET A 1 73 ? 1.182 9.690 -12.068 1.00 88.25 73 MET A CA 1
ATOM 520 C C . MET A 1 73 ? 1.596 8.686 -10.985 1.00 88.25 73 MET A C 1
ATOM 522 O O . MET A 1 73 ? 1.986 7.565 -11.319 1.00 88.25 73 MET A O 1
ATOM 526 N N . PRO A 1 74 ? 1.489 9.046 -9.692 1.00 92.56 74 PRO A N 1
ATOM 527 C CA . PRO A 1 74 ? 1.676 8.084 -8.618 1.00 92.56 74 PRO A CA 1
ATOM 528 C C . PRO A 1 74 ? 0.627 6.976 -8.687 1.00 92.56 74 PRO A C 1
ATOM 530 O O . PRO A 1 74 ? -0.552 7.239 -8.937 1.00 92.56 74 PRO A O 1
ATOM 533 N N . VAL A 1 75 ? 1.043 5.750 -8.387 1.00 96.00 75 VAL A N 1
ATOM 534 C CA . VAL A 1 75 ? 0.145 4.595 -8.293 1.00 96.00 75 VAL A CA 1
ATOM 535 C C . VAL A 1 75 ? 0.045 4.171 -6.837 1.00 96.00 75 VAL A C 1
ATOM 537 O O . VAL A 1 75 ? 1.051 4.086 -6.136 1.00 96.00 75 VAL A O 1
ATOM 540 N N . VAL A 1 76 ? -1.173 3.892 -6.381 1.00 96.94 76 VAL A N 1
ATOM 541 C CA . VAL A 1 76 ? -1.416 3.247 -5.090 1.00 96.94 76 VAL A CA 1
ATOM 542 C C . VAL A 1 76 ? -2.027 1.875 -5.314 1.00 96.94 76 VAL A C 1
ATOM 544 O O . VAL A 1 76 ? -2.944 1.722 -6.119 1.00 96.94 76 VAL A O 1
ATOM 547 N N . GLY A 1 77 ? -1.516 0.875 -4.607 1.00 97.00 77 GLY A N 1
ATOM 548 C CA . GLY A 1 77 ? -1.989 -0.498 -4.709 1.00 97.00 77 GLY A CA 1
ATOM 549 C C . GLY A 1 77 ? -2.014 -1.196 -3.358 1.00 97.00 77 GLY A C 1
ATOM 550 O O . GLY A 1 77 ? -1.663 -0.619 -2.329 1.00 97.00 77 GLY A O 1
ATOM 551 N N . ASN A 1 78 ? -2.468 -2.448 -3.371 1.00 97.06 78 ASN A N 1
ATOM 552 C CA . ASN A 1 78 ? -2.623 -3.265 -2.168 1.00 97.06 78 ASN A CA 1
ATOM 553 C C . ASN A 1 78 ? -3.580 -2.646 -1.119 1.00 97.06 78 ASN A C 1
ATOM 555 O O . ASN A 1 78 ? -3.381 -2.742 0.090 1.00 97.06 78 ASN A O 1
ATOM 559 N N . LEU A 1 79 ? -4.624 -1.955 -1.592 1.00 95.62 79 LEU A N 1
ATOM 560 C CA . LEU A 1 79 ? -5.510 -1.133 -0.756 1.00 95.62 79 LEU A CA 1
ATOM 561 C C . LEU A 1 79 ? -6.563 -1.930 0.019 1.00 95.62 79 LEU A C 1
ATOM 563 O O . LEU A 1 79 ? -6.953 -1.522 1.106 1.00 95.62 79 LEU A O 1
ATOM 567 N N . LEU A 1 80 ? -7.054 -3.031 -0.551 1.00 93.56 80 LEU A N 1
ATOM 568 C CA . LEU A 1 80 ? -8.185 -3.811 -0.032 1.00 93.56 80 LEU A CA 1
ATOM 569 C C . LEU A 1 80 ? -7.855 -5.314 -0.023 1.00 93.56 80 LEU A C 1
ATOM 571 O O . LEU A 1 80 ? -8.678 -6.139 -0.405 1.00 93.56 80 LEU A O 1
ATOM 575 N N . ASN A 1 81 ? -6.630 -5.672 0.365 1.00 92.88 81 ASN A N 1
ATOM 576 C CA . ASN A 1 81 ? -6.153 -7.064 0.383 1.00 92.88 81 ASN A CA 1
ATOM 577 C C . ASN A 1 81 ? -6.504 -7.820 1.686 1.00 92.88 81 ASN A C 1
ATOM 579 O O . ASN A 1 81 ? -6.193 -8.998 1.818 1.00 92.88 81 ASN A O 1
ATOM 583 N N . SER A 1 82 ? -7.103 -7.143 2.672 1.00 93.31 82 SER A N 1
ATOM 584 C CA . SER A 1 82 ? -7.396 -7.704 3.988 1.00 93.31 82 SER A CA 1
ATOM 585 C C . SER A 1 82 ? -8.753 -7.237 4.489 1.00 93.31 82 SER A C 1
ATOM 587 O O . SER A 1 82 ? -9.208 -6.127 4.200 1.00 93.31 82 SER A O 1
ATOM 589 N N . LEU A 1 83 ? -9.395 -8.076 5.299 1.00 93.62 83 LEU A N 1
ATOM 590 C CA . LEU A 1 83 ? -10.699 -7.769 5.878 1.00 93.62 83 LEU A CA 1
ATOM 591 C C . LEU A 1 83 ? -10.668 -6.498 6.741 1.00 93.62 83 LEU A C 1
ATOM 593 O O . LEU A 1 83 ? -11.607 -5.709 6.706 1.00 93.62 83 LEU A O 1
ATOM 597 N N . SER A 1 84 ? -9.578 -6.270 7.477 1.00 93.12 84 SER A N 1
ATOM 598 C CA . SER A 1 84 ? -9.407 -5.059 8.284 1.00 93.12 84 SER A CA 1
ATOM 599 C C . SER A 1 84 ? -9.346 -3.794 7.419 1.00 93.12 84 SER A C 1
ATOM 601 O O . SER A 1 84 ? -9.956 -2.790 7.780 1.00 93.12 84 SER A O 1
ATOM 603 N N . ARG A 1 85 ? -8.676 -3.839 6.256 1.00 93.62 85 ARG A N 1
ATOM 604 C CA . ARG A 1 85 ? -8.634 -2.709 5.310 1.00 93.62 85 ARG A CA 1
ATOM 605 C C . ARG A 1 85 ? -9.974 -2.476 4.621 1.00 93.62 85 ARG A C 1
ATOM 607 O O . ARG A 1 85 ? -10.384 -1.328 4.473 1.00 93.62 85 ARG A O 1
ATOM 614 N N . ILE A 1 86 ? -10.681 -3.550 4.269 1.00 93.44 86 ILE A N 1
ATOM 615 C CA . ILE A 1 86 ? -12.043 -3.472 3.724 1.00 93.44 86 ILE A CA 1
ATOM 616 C C . ILE A 1 86 ? -12.986 -2.810 4.738 1.00 93.44 86 ILE A C 1
ATOM 618 O O . ILE A 1 86 ? -13.671 -1.847 4.397 1.00 93.44 86 ILE A O 1
ATOM 622 N N . ALA A 1 87 ? -12.970 -3.260 5.995 1.00 93.19 87 ALA A N 1
ATOM 623 C CA . ALA A 1 87 ? -13.776 -2.676 7.064 1.00 93.19 87 ALA A CA 1
ATOM 624 C C . ALA A 1 87 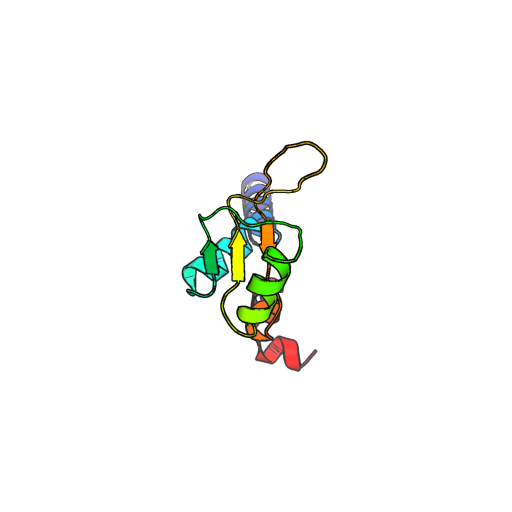? -13.459 -1.187 7.278 1.00 93.19 87 ALA A C 1
ATOM 626 O O . ALA A 1 87 ? -14.370 -0.358 7.303 1.00 93.19 87 ALA A O 1
ATOM 627 N N . LEU A 1 88 ? -12.169 -0.836 7.347 1.00 91.00 88 LEU A N 1
ATOM 628 C CA . LEU A 1 88 ? -11.722 0.549 7.480 1.00 91.00 88 LEU A CA 1
ATOM 629 C C . LEU A 1 88 ? -12.209 1.424 6.316 1.00 91.00 88 LEU A C 1
ATOM 631 O O . LEU A 1 88 ? -12.722 2.517 6.551 1.00 91.00 88 LEU A O 1
ATOM 635 N N . GLY A 1 89 ? -12.089 0.944 5.074 1.00 89.44 89 GLY A N 1
ATOM 636 C CA . GLY A 1 89 ? -12.539 1.662 3.879 1.00 89.44 89 GLY A CA 1
ATOM 637 C C . GLY A 1 89 ? -14.051 1.905 3.848 1.00 89.44 89 GLY A C 1
ATOM 638 O O . GLY A 1 89 ? -14.504 2.915 3.314 1.00 89.44 89 GLY A O 1
ATOM 639 N N . MET A 1 90 ? -14.833 1.025 4.477 1.00 89.50 90 MET A N 1
ATOM 640 C CA . MET A 1 90 ? -16.281 1.191 4.641 1.00 89.50 90 MET A CA 1
ATOM 641 C C . MET A 1 90 ? -16.667 2.018 5.877 1.00 89.50 90 MET A C 1
ATOM 643 O O . MET A 1 90 ? -17.852 2.264 6.100 1.00 89.50 90 MET A O 1
ATOM 647 N N . GLY A 1 91 ? -15.697 2.461 6.686 1.00 88.12 91 GLY A N 1
ATOM 648 C CA . GLY A 1 91 ? -15.960 3.154 7.948 1.00 88.12 91 GLY A CA 1
ATOM 649 C C . GLY A 1 91 ? -16.628 2.259 8.997 1.00 88.12 91 GLY A C 1
ATOM 650 O O . GLY A 1 91 ? -17.445 2.740 9.779 1.00 88.12 91 GLY A O 1
ATOM 651 N N . SER A 1 92 ? -16.302 0.966 8.985 1.00 91.94 92 SER A N 1
ATOM 652 C CA . SER A 1 92 ? -16.876 -0.076 9.835 1.00 91.94 92 SER A CA 1
ATOM 653 C C . SER A 1 92 ? -15.775 -0.855 10.565 1.00 91.94 92 SER A C 1
ATOM 655 O O . SER A 1 92 ? -14.579 -0.602 10.406 1.00 91.94 92 SER A O 1
ATOM 657 N N . THR A 1 93 ? -16.171 -1.807 11.404 1.00 92.88 93 THR A N 1
ATOM 658 C CA . THR A 1 93 ? -15.270 -2.757 12.056 1.00 92.88 93 THR A CA 1
ATOM 659 C C . THR A 1 93 ? -15.224 -4.093 11.314 1.00 92.88 93 THR A C 1
ATOM 661 O O . THR A 1 93 ? -16.164 -4.484 10.621 1.00 92.88 93 THR A O 1
ATOM 664 N N . THR A 1 94 ? -14.140 -4.848 11.507 1.00 94.56 94 THR A N 1
ATOM 665 C CA . THR A 1 9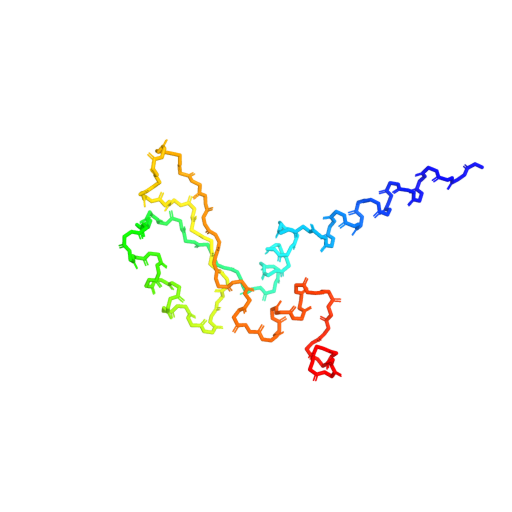4 ? -13.989 -6.220 10.989 1.00 94.56 94 THR A CA 1
ATOM 666 C C . THR A 1 94 ? -15.185 -7.101 11.363 1.00 94.56 94 THR A C 1
ATOM 668 O O . THR A 1 94 ? -15.708 -7.823 10.520 1.00 94.56 94 THR A O 1
ATOM 671 N N . ARG A 1 95 ? -15.658 -7.000 12.616 1.00 95.19 95 ARG A N 1
ATOM 672 C CA . ARG A 1 95 ? -16.798 -7.778 13.122 1.00 95.19 95 ARG A CA 1
ATOM 673 C C . ARG A 1 95 ? -18.092 -7.443 12.384 1.00 95.19 95 ARG A C 1
ATOM 675 O O . ARG A 1 95 ? -18.805 -8.355 11.988 1.00 95.19 95 ARG A O 1
ATOM 682 N N . GLU A 1 96 ? -18.400 -6.159 12.229 1.00 93.81 96 GLU A N 1
ATOM 683 C CA . GLU A 1 96 ? -19.596 -5.711 11.503 1.00 93.81 96 GLU A CA 1
ATOM 684 C C . GLU A 1 96 ? -19.547 -6.147 10.035 1.00 93.81 96 GLU A C 1
ATOM 686 O O . GLU A 1 96 ? -20.548 -6.607 9.502 1.00 93.81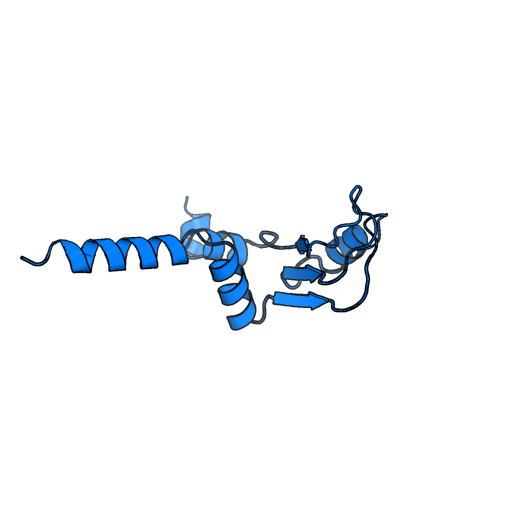 96 GLU A O 1
ATOM 691 N N . THR A 1 97 ? -18.365 -6.087 9.416 1.00 91.88 97 THR A N 1
ATOM 692 C CA . THR A 1 97 ? -18.165 -6.481 8.014 1.00 91.88 97 THR A CA 1
ATOM 693 C C . THR A 1 97 ? -18.377 -7.981 7.778 1.00 91.88 97 THR A C 1
ATOM 695 O O . THR A 1 97 ? -18.867 -8.364 6.726 1.00 91.88 97 THR A O 1
ATOM 698 N N . GLN A 1 98 ? -18.033 -8.847 8.737 1.00 91.44 98 GLN A N 1
ATOM 699 C CA . GLN A 1 98 ? -18.248 -10.302 8.623 1.00 91.44 98 GLN A CA 1
ATOM 700 C C . GLN A 1 98 ? -19.686 -10.744 8.907 1.00 91.44 98 GLN A C 1
ATOM 702 O O . GLN A 1 98 ? -20.039 -11.882 8.609 1.00 91.44 98 GLN A O 1
ATOM 707 N N . ALA A 1 99 ? -20.476 -9.888 9.555 1.00 84.62 99 ALA A N 1
ATOM 708 C CA . ALA A 1 99 ? -21.851 -10.182 9.940 1.00 84.62 99 ALA A CA 1
ATOM 709 C C . ALA A 1 99 ? -22.888 -9.717 8.899 1.00 84.62 99 ALA A C 1
ATOM 711 O O . ALA A 1 99 ? -24.077 -9.973 9.094 1.00 84.62 99 ALA A O 1
ATOM 712 N N . ALA A 1 100 ? -22.444 -9.011 7.854 1.00 69.50 100 ALA A N 1
ATOM 713 C CA . ALA A 1 100 ? -23.250 -8.522 6.736 1.00 69.50 100 ALA A CA 1
ATOM 714 C C . ALA A 1 100 ? -23.406 -9.587 5.642 1.00 69.50 100 ALA A C 1
ATOM 716 O O . ALA A 1 100 ? -24.511 -9.644 5.056 1.00 69.50 100 ALA A O 1
#

=== Feature glossary ===
Legend for the data blocks above and below:

— What the protein is —

Sequence gives the chain of amino acids in standard one-letter code (A=alanine, C=cysteine, …, Y=tyrosine), read N→C. It is the only feature that is directly encoded by the gene; all structural features are derived from the folded form of this sequence.

The annotation block draws on four external resources. InterPro: which protein families and domains the sequence belongs to. GO: standardized terms for what the protein does, what process it participates in, and where in the cell it acts. CATH: which structural fold it has in the CATH hierarchy. Organism: the species of origin.

— Where its atoms are —

Atomic coordinates in PDBx/mmCIF format — the same representation the Protein Data Bank distributes. Each line of the _atom_site loop places one backbone atom in Cartesian space (units: ångströms, origin: arbitrary).

Six rendered views show the 3D structure from the faces of a cube — i.e. along ±x, ±y, ±z. Rendering representation is drawn randomly per protein from cartoon (secondary-structure ribbons), sticks (backbone bonds), or molecular surface; coloring is either N→C rainbow (blue at the N-terminus through red at the C-terminus) or one color per chain.

— Local backbone conformation —

DSSP 8-state secondary structure assigns each residue one of H (α-helix), G (3₁₀-helix), I (π-helix), E (extended β-strand), B (isolated β-bridge), T (hydrogen-bonded turn), S (bend), or '-' (coil). The assignment is computed from backbone hydrogen-bond geometry via the Kabsch–Sander algorithm.

P-SEA three-state annotation labels each residue as helix, strand, or coil based purely on the geometry of the Cα trace. It serves as a fallback when the full backbone (and thus DSSP) is unavailable.

φ (phi) and ψ (psi) are the two rotatable backbone dihedrals per residue: φ is the C(i-1)–N–Cα–C torsion, ψ is the N–Cα–C–N(i+1) torsion, both in degrees on (−180°, 180°]. α-helical residues cluster near (−60°, −45°); β-strand residues near (−120°, +130°). A Ramachandran plot is simply a scatter of (φ, ψ) for every residue.

— Global shape and packing —

Radius of gyration (Rg) is the root-mean-square distance of Cα atoms from their centroid — a single number for overall size and compactness. A globular domain of N residues has Rg ≈ 2.2·N^0.38 Å; an extended or disordered chain has a much larger Rg. The Cα contact count is the number of residue pairs whose Cα atoms are within 8 Å and are more than four positions apart in sequence — a standard proxy for tertiary packing density. The bounding box is the smallest axis-aligned box enclosing all Cα atoms.

Accessible surface area quantifies burial. A residue with SASA near zero is packed into the hydrophobic core; one with SASA >100 Å² sits on the surface. Computed here via the Shrake–Rupley numerical algorithm with a 1.4 Å probe.

The contact map is a binary N×N matrix image: pixel (i, j) is dark where Cα_i and Cα_j are within 8 Å and |i−j|>4. Because the |i−j|>4 filter removes local helical contacts, off-diagonal stripes parallel to the main diagonal indicate parallel β-sheets; stripes perpendicular to it indicate antiparallel β-sheets. The Ramachandran plot scatters every residue's (φ, ψ) pair against the sterically allowed regions. The PAE heatmap renders the predicted-aligned-error matrix.

— Structural neighborhood —

A 3Di character summarizes, for each residue, the relative orientation of the Cα frame of its nearest spatial neighbor. Because it encodes fold topology rather than chemistry, 3Di alignments detect remote structural similarity that sequence alignment misses.

Structural nearest neighbors (via Foldseek easy-search vs the PDB). Reported per hit: target PDB id, E-value, and alignment TM-score. A TM-score above ~0.5 is the conventional threshold for 'same fold'.

— Confidence and disorder —

For AlphaFold models, the B-factor field carries pLDDT — the model's own estimate of local accuracy on a 0–100 scale. Regions with pLDDT<50 should be treated as essentially unmodeled; they often correspond to intrinsically disordered segments.

B-factor (Debye–Waller factor) reflects atomic displacement in the crystal lattice. It is an experimental observable (units Å²), not a prediction; low values mean the atom is pinned down, high values mean it moves or is heterogeneous across the crystal.

Predicted Aligned Error (PAE) is an AlphaFold confidence matrix: entry (i, j) is the expected error in the position of residue j, in ångströms, when the prediction is superimposed on the true structure at residue i. Low PAE within a block of residues means that block is internally rigid and well-predicted; high PAE between two blocks means their relative placement is uncertain even if each block individually is confident.